Protein AF-A0A9Q3K7E8-F1 (afdb_monomer_lite)

Radius of gyration: 24.25 Å; chains: 1; bounding box: 61×27×59 Å

Foldseek 3Di:
DDPPPPDDDVVLVVCVVPPCPVPDDDPPDDPVRVVVVSVVCVVCVVVDDDLPAQPPPPPPPDDDDDDPDDPPDDCVVVDDDDDDDPVRVVVVVVVVVSCVVSVNDDDDDPPHDDD

Structure (mmCIF, N/CA/C/O backbone):
data_AF-A0A9Q3K7E8-F1
#
_entry.id   AF-A0A9Q3K7E8-F1
#
loop_
_atom_site.group_PDB
_atom_site.id
_atom_site.type_symbol
_atom_site.label_atom_id
_atom_site.label_alt_id
_atom_site.label_comp_id
_atom_site.label_asym_id
_atom_site.label_entity_id
_atom_site.label_seq_id
_atom_site.pdbx_PDB_ins_code
_atom_site.Cartn_x
_atom_site.Cartn_y
_atom_site.Cartn_z
_atom_site.occupancy
_atom_site.B_iso_or_equiv
_atom_site.auth_seq_id
_atom_site.auth_comp_id
_atom_site.auth_asym_id
_atom_site.auth_atom_id
_atom_site.pdbx_PDB_model_num
ATOM 1 N N . MET A 1 1 ? -40.209 -11.789 26.300 1.00 35.78 1 MET A N 1
ATOM 2 C CA . MET A 1 1 ? -39.110 -10.813 26.146 1.00 35.78 1 MET A CA 1
ATOM 3 C C . MET A 1 1 ? -37.802 -11.588 26.210 1.00 35.78 1 MET A C 1
ATOM 5 O O . MET A 1 1 ? -37.375 -11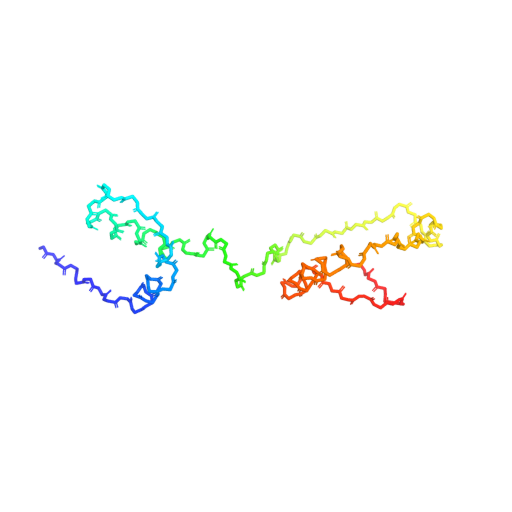.971 27.288 1.00 35.78 1 MET A O 1
ATOM 9 N N . VAL A 1 2 ? -37.251 -11.964 25.053 1.00 34.09 2 VAL A N 1
ATOM 10 C CA . VAL A 1 2 ? -36.014 -12.756 24.990 1.00 34.09 2 VAL A CA 1
ATOM 11 C C . VAL A 1 2 ? -34.859 -11.777 25.140 1.00 34.09 2 VAL A C 1
ATOM 13 O O . VAL A 1 2 ? -34.553 -11.029 24.216 1.00 34.09 2 VAL A O 1
ATOM 16 N N . ILE A 1 3 ? -34.260 -11.745 26.329 1.00 41.56 3 ILE A N 1
ATOM 17 C CA . ILE A 1 3 ? -32.992 -11.060 26.566 1.00 41.56 3 ILE A CA 1
ATOM 18 C C . ILE A 1 3 ? -31.956 -11.841 25.754 1.00 41.56 3 ILE A C 1
ATOM 20 O O . ILE A 1 3 ? -31.515 -12.914 26.169 1.00 41.56 3 ILE A O 1
ATOM 24 N N . LYS A 1 4 ? -31.634 -11.358 24.547 1.00 43.44 4 LYS A N 1
ATOM 25 C CA . LYS A 1 4 ? -30.476 -11.846 23.796 1.00 43.44 4 LYS A CA 1
ATOM 26 C C . LYS A 1 4 ? -29.265 -11.553 24.673 1.00 43.44 4 LYS A C 1
ATOM 28 O O . LYS A 1 4 ? -28.891 -10.397 24.829 1.00 43.44 4 LYS A O 1
ATOM 33 N N . ARG A 1 5 ? -28.715 -12.590 25.309 1.00 45.84 5 ARG A N 1
ATOM 34 C CA . ARG A 1 5 ? -27.419 -12.505 25.984 1.00 45.84 5 ARG A CA 1
ATOM 35 C C . ARG A 1 5 ? -26.428 -11.972 24.956 1.00 45.84 5 ARG A C 1
ATOM 37 O O . ARG A 1 5 ? -26.281 -12.583 23.899 1.00 45.84 5 ARG A O 1
ATOM 44 N N . GLU A 1 6 ? -25.811 -10.832 25.245 1.00 56.03 6 GLU A N 1
ATOM 45 C CA . GLU A 1 6 ? -24.673 -10.353 24.472 1.00 56.03 6 GLU A CA 1
ATOM 46 C C . GLU A 1 6 ? -23.587 -11.419 24.570 1.00 56.03 6 GLU A C 1
ATOM 48 O O . GLU A 1 6 ? -23.007 -11.673 25.627 1.00 56.03 6 GLU A O 1
ATOM 53 N N . VAL A 1 7 ? -23.408 -12.144 23.472 1.00 59.16 7 VAL A N 1
ATOM 54 C CA . VAL A 1 7 ? -22.352 -13.135 23.350 1.00 59.16 7 VAL A CA 1
ATOM 55 C C . VAL A 1 7 ? -21.057 -12.339 23.321 1.00 59.16 7 VAL A C 1
ATOM 57 O O . VAL A 1 7 ? -20.840 -11.562 22.392 1.00 59.16 7 VAL A O 1
ATOM 60 N N . LYS A 1 8 ? -20.225 -12.495 24.357 1.00 61.12 8 LYS A N 1
ATOM 61 C CA . LYS A 1 8 ? -18.862 -11.957 24.363 1.00 61.12 8 LYS A CA 1
ATOM 62 C C . LYS A 1 8 ? -18.172 -12.404 23.080 1.00 61.12 8 LYS A C 1
ATOM 64 O O . LYS A 1 8 ? -17.996 -13.605 22.874 1.00 61.12 8 LYS A O 1
ATOM 69 N N . ASN A 1 9 ? -17.827 -11.446 22.227 1.00 74.31 9 ASN A N 1
ATOM 70 C CA . ASN A 1 9 ? -17.043 -11.715 21.037 1.00 74.31 9 ASN A CA 1
ATOM 71 C C . ASN A 1 9 ? -15.576 -11.384 21.358 1.00 74.31 9 ASN A C 1
ATOM 73 O O . ASN A 1 9 ? -15.235 -10.200 21.393 1.00 74.31 9 ASN A O 1
ATOM 77 N N . PRO A 1 10 ? -14.716 -12.393 21.583 1.00 79.50 10 PRO A N 1
ATOM 78 C CA . PRO A 1 10 ? -13.315 -12.165 21.936 1.00 79.50 10 PRO A CA 1
ATOM 79 C C . PRO A 1 10 ? -12.556 -11.383 20.854 1.00 79.50 10 PRO A C 1
ATOM 81 O O . PRO A 1 10 ? -11.613 -10.662 21.160 1.00 79.50 10 PRO A O 1
ATOM 84 N N . GLU A 1 11 ? -12.994 -11.469 19.597 1.00 80.50 11 GLU A N 1
ATOM 85 C CA . GLU A 1 11 ? -12.416 -10.719 18.482 1.00 80.50 11 GLU A CA 1
ATOM 86 C C . GLU A 1 11 ? -12.745 -9.221 18.558 1.00 80.50 11 GLU A C 1
ATOM 88 O O . GLU A 1 11 ? -11.910 -8.376 18.250 1.00 80.50 11 GLU A O 1
ATOM 93 N N . LYS A 1 12 ? -13.952 -8.877 19.021 1.00 79.69 12 LYS A N 1
ATOM 94 C CA . LYS A 1 12 ? -14.359 -7.484 19.235 1.00 79.69 12 LYS A CA 1
ATOM 95 C C . LYS A 1 12 ? -13.607 -6.869 20.414 1.00 79.69 12 LYS A C 1
ATOM 97 O O . LYS A 1 12 ? -13.203 -5.714 20.337 1.00 79.69 12 LYS A O 1
ATOM 102 N N . ASP A 1 13 ? -13.389 -7.645 21.473 1.00 79.50 13 ASP A N 1
ATOM 103 C CA . ASP A 1 13 ? -12.598 -7.214 22.629 1.00 79.50 13 ASP A CA 1
ATOM 104 C C . ASP A 1 13 ? -11.135 -6.950 22.227 1.00 79.50 13 ASP A C 1
ATOM 106 O O . ASP A 1 13 ? -10.550 -5.948 22.641 1.00 79.50 13 ASP A O 1
ATOM 110 N N . PHE A 1 14 ? -10.568 -7.796 21.357 1.00 79.94 14 PHE A N 1
ATOM 111 C CA . PHE A 1 14 ? -9.250 -7.565 20.764 1.00 79.94 14 PHE A CA 1
ATOM 112 C C . PHE A 1 14 ? -9.234 -6.323 19.862 1.00 79.94 14 PHE A C 1
ATOM 114 O O . PHE A 1 14 ? -8.362 -5.475 20.022 1.00 79.94 14 PHE A O 1
ATOM 121 N N . PHE A 1 15 ? -10.230 -6.163 18.983 1.00 79.31 15 PHE A N 1
ATOM 122 C CA . PHE A 1 15 ? -10.362 -4.993 18.109 1.00 79.31 15 PHE A CA 1
ATOM 123 C C . PHE A 1 15 ? -10.372 -3.685 18.905 1.00 79.31 15 PHE A C 1
ATOM 125 O O . PHE A 1 15 ? -9.617 -2.777 18.581 1.00 79.31 15 PHE A O 1
ATOM 132 N N . ILE A 1 16 ? -11.160 -3.613 19.986 1.00 76.81 16 ILE A N 1
ATOM 133 C CA . ILE A 1 16 ? -11.214 -2.452 20.892 1.00 76.81 16 ILE A CA 1
ATOM 134 C C . ILE A 1 16 ? -9.864 -2.212 21.581 1.00 76.81 16 ILE A C 1
ATOM 136 O O . ILE A 1 16 ? -9.481 -1.072 21.840 1.00 76.81 16 ILE A O 1
ATOM 140 N N . GLY A 1 17 ? -9.154 -3.290 21.906 1.00 72.38 17 GLY A N 1
ATOM 141 C CA . GLY A 1 17 ? -7.869 -3.250 22.584 1.00 72.38 17 GLY A CA 1
ATOM 142 C C . GLY A 1 17 ? -6.673 -2.924 21.689 1.00 72.38 17 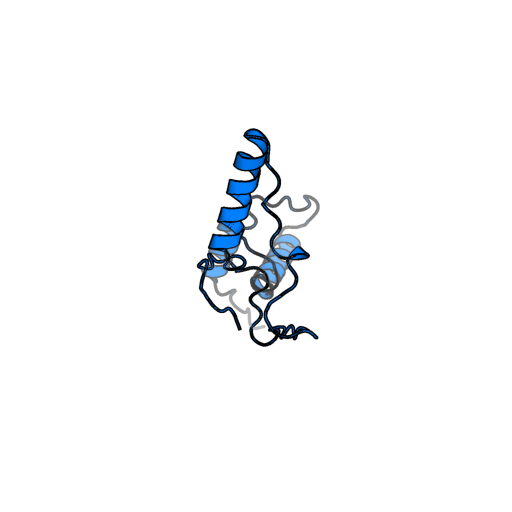GLY A C 1
ATOM 143 O O . GLY A 1 17 ? -5.608 -2.670 22.237 1.00 72.38 17 GLY A O 1
ATOM 144 N N . ASP A 1 18 ? -6.803 -2.943 20.369 1.00 71.56 18 ASP A N 1
ATOM 145 C CA . ASP A 1 18 ? -5.674 -2.754 19.450 1.00 71.56 18 ASP A CA 1
ATOM 146 C C . ASP A 1 18 ? -5.832 -1.462 18.641 1.00 71.56 18 ASP A C 1
ATOM 148 O O . ASP A 1 18 ? -4.975 -0.589 18.687 1.00 71.56 18 ASP A O 1
ATOM 152 N N . GLN A 1 19 ? -6.982 -1.283 17.988 1.00 67.06 19 GLN A N 1
ATOM 153 C CA . GLN A 1 19 ? -7.172 -0.261 16.954 1.00 67.06 19 GLN A CA 1
ATOM 154 C C . GLN A 1 19 ? -7.670 1.100 17.494 1.00 67.06 19 GLN A C 1
ATOM 156 O O . GLN A 1 19 ? -7.035 2.121 17.242 1.00 67.06 19 GLN A O 1
ATOM 161 N N . PRO A 1 20 ? -8.762 1.193 18.281 1.00 64.69 20 PRO A N 1
ATOM 162 C CA . PRO A 1 20 ? -9.283 2.475 18.743 1.00 64.69 20 PRO A CA 1
ATOM 163 C C . PRO A 1 20 ? -8.595 3.000 20.011 1.00 64.69 20 PRO A C 1
ATOM 165 O O . PRO A 1 20 ? -9.033 4.015 20.544 1.00 64.69 20 PRO A O 1
ATOM 168 N N . LYS A 1 21 ? -7.541 2.346 20.524 1.00 64.12 21 LYS A N 1
ATOM 169 C CA . LYS A 1 21 ? -6.811 2.831 21.712 1.00 64.12 21 LYS A CA 1
ATOM 170 C C . LYS A 1 21 ? -6.166 4.198 21.498 1.00 64.12 21 LYS A C 1
ATOM 172 O O . LYS A 1 21 ? -6.091 4.980 22.440 1.00 64.12 21 LYS A O 1
ATOM 177 N N . GLU A 1 22 ? -5.717 4.465 20.277 1.00 66.75 22 GLU A N 1
ATOM 178 C CA . GLU A 1 22 ? -5.118 5.744 19.881 1.00 66.75 22 GLU A CA 1
ATOM 179 C C . GLU A 1 22 ? -6.153 6.715 19.293 1.00 66.75 22 GLU A C 1
ATOM 181 O O . GLU A 1 22 ? -5.834 7.863 18.993 1.00 66.75 22 GLU A O 1
ATOM 186 N N . ALA A 1 23 ? -7.407 6.279 19.135 1.00 73.88 23 ALA A N 1
ATOM 187 C CA . ALA A 1 23 ? -8.445 7.085 18.518 1.00 73.88 23 ALA A CA 1
ATOM 188 C C . ALA A 1 23 ? -9.049 8.079 19.519 1.00 73.88 23 ALA A C 1
ATOM 190 O O . ALA A 1 23 ? -9.596 7.706 20.561 1.00 73.88 23 ALA A O 1
ATOM 191 N N . GLU A 1 24 ? -9.039 9.361 19.162 1.00 79.69 24 GLU A N 1
ATOM 192 C CA . GLU A 1 24 ? -9.782 10.378 19.899 1.00 79.69 24 GLU A CA 1
ATOM 193 C C . GLU A 1 24 ? -11.268 10.313 19.533 1.00 79.69 24 GLU A C 1
ATOM 195 O O . GLU A 1 24 ? -11.700 10.687 18.442 1.00 79.69 24 GLU A O 1
ATOM 200 N N . VAL A 1 25 ? -12.078 9.826 20.472 1.00 79.31 25 VAL A N 1
ATOM 201 C CA . VAL A 1 25 ? -13.538 9.792 20.344 1.00 79.31 25 VAL A CA 1
ATOM 202 C C . VAL A 1 25 ? -14.134 10.996 21.068 1.00 79.31 25 VAL A C 1
ATOM 204 O O . VAL A 1 25 ? -13.738 11.304 22.193 1.00 79.31 25 VAL A O 1
ATOM 207 N N . ASN A 1 26 ? -15.125 11.651 20.454 1.00 85.12 26 ASN A N 1
ATOM 208 C CA . ASN A 1 26 ? -15.801 12.807 21.047 1.00 85.12 26 ASN A CA 1
ATOM 209 C C . ASN A 1 26 ? -16.265 12.507 22.493 1.00 85.12 26 ASN A C 1
ATOM 211 O O . ASN A 1 26 ? -16.945 11.510 22.762 1.00 85.12 26 ASN A O 1
ATOM 215 N N . GLN A 1 27 ? -15.885 13.389 23.422 1.00 83.44 27 GLN A N 1
ATOM 216 C CA . GLN A 1 27 ? -16.160 13.269 24.854 1.00 83.44 27 GLN A CA 1
ATOM 217 C C . GLN A 1 27 ? -17.648 13.426 25.199 1.00 83.44 27 GLN A C 1
ATOM 219 O O . GLN A 1 27 ? -18.090 12.905 26.219 1.00 83.44 27 GLN A O 1
ATOM 224 N N . GLU A 1 28 ? -18.431 14.070 24.333 1.00 89.31 28 GLU A N 1
ATOM 225 C CA . GLU A 1 28 ? -19.874 14.280 24.511 1.00 89.31 28 GLU A CA 1
ATOM 226 C C . GLU A 1 28 ? -20.704 13.006 24.274 1.00 89.31 28 GLU A C 1
ATOM 228 O O . GLU A 1 28 ? -21.897 12.957 24.581 1.00 89.31 28 GLU A O 1
ATOM 233 N N . LEU A 1 29 ? -20.093 11.947 23.731 1.00 85.44 29 LEU A N 1
ATOM 234 C CA . LEU A 1 29 ? -20.779 10.685 23.480 1.00 85.44 29 LEU A CA 1
ATOM 235 C C . LEU A 1 29 ? -21.035 9.922 24.784 1.00 85.44 29 LEU A C 1
ATOM 237 O O . LEU A 1 29 ? -20.113 9.589 25.531 1.00 85.44 29 LEU A O 1
ATOM 241 N N . THR A 1 30 ? -22.296 9.550 25.008 1.00 89.81 30 THR A N 1
ATOM 242 C CA . THR A 1 30 ? -22.665 8.624 26.091 1.00 89.81 30 THR A CA 1
ATOM 243 C C . THR A 1 30 ? -22.062 7.234 25.865 1.00 89.81 30 THR A C 1
ATOM 245 O O . THR A 1 30 ? -21.806 6.837 24.726 1.00 89.81 30 THR A O 1
ATOM 248 N N . GLU A 1 31 ? -21.883 6.451 26.933 1.00 84.81 31 GLU A N 1
ATOM 249 C CA . GLU A 1 31 ? -21.311 5.095 26.844 1.00 84.81 31 GLU A CA 1
ATOM 250 C C . GLU A 1 31 ? -22.063 4.203 25.847 1.00 84.81 31 GLU A C 1
ATOM 252 O O . GLU A 1 31 ? -21.448 3.593 24.977 1.00 84.81 31 GLU A O 1
ATOM 257 N N . LYS A 1 32 ? -23.402 4.241 25.858 1.00 87.31 32 LYS A N 1
ATOM 258 C CA . LYS A 1 32 ? -24.239 3.496 24.900 1.00 87.31 32 LYS A CA 1
ATOM 259 C C . LYS A 1 32 ? -23.988 3.892 23.443 1.00 87.31 32 LYS A C 1
ATOM 261 O O . LYS A 1 32 ? -24.086 3.063 22.539 1.00 87.31 32 LYS A O 1
ATOM 266 N N . MET A 1 33 ? -23.703 5.170 23.187 1.00 86.62 33 MET A N 1
ATOM 267 C CA . MET A 1 33 ? -23.387 5.645 21.838 1.00 86.62 33 MET A CA 1
ATOM 268 C C . MET A 1 33 ? -22.001 5.177 21.405 1.00 86.62 33 MET A C 1
ATOM 270 O O . MET A 1 33 ? -21.851 4.755 20.260 1.00 86.62 33 MET A O 1
ATOM 274 N N . LYS A 1 34 ? -21.021 5.187 22.316 1.00 85.38 34 LYS A 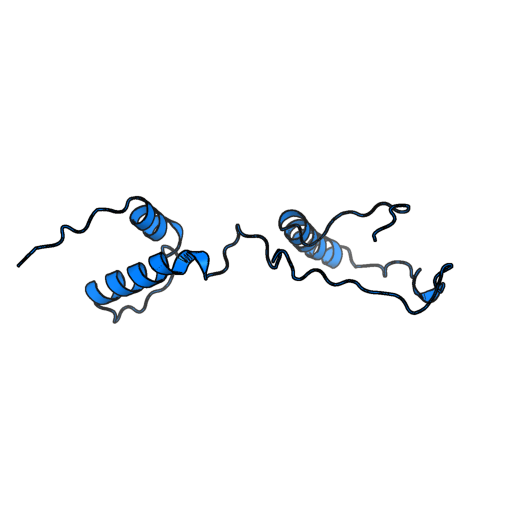N 1
ATOM 275 C CA . LYS A 1 34 ? -19.674 4.658 22.062 1.00 85.38 34 LYS A CA 1
ATOM 276 C C . LYS A 1 34 ? -19.716 3.163 21.756 1.00 85.38 34 LYS A C 1
ATOM 278 O O . LYS A 1 34 ? -19.140 2.733 20.764 1.00 85.38 34 LYS A O 1
ATOM 283 N N . GLU A 1 35 ? -20.476 2.387 22.523 1.00 85.62 35 GLU A N 1
ATOM 284 C CA . GLU A 1 35 ? -20.673 0.955 22.268 1.00 85.62 35 GLU A CA 1
ATOM 285 C C . GLU A 1 35 ? -21.293 0.695 20.894 1.00 85.62 35 GLU A C 1
ATOM 287 O O . GLU A 1 35 ? -20.824 -0.165 20.142 1.00 85.62 35 GLU A O 1
ATOM 292 N N . LYS A 1 36 ? -22.333 1.455 20.529 1.00 88.12 36 LYS A N 1
ATOM 293 C CA . LYS A 1 36 ? -22.968 1.337 19.213 1.00 88.12 36 LYS A CA 1
ATOM 294 C C . LYS A 1 36 ? -22.006 1.723 18.090 1.00 88.12 36 LYS A C 1
ATOM 296 O O . LYS A 1 36 ? -21.943 1.017 17.089 1.00 88.12 36 LYS A O 1
ATOM 301 N N . PHE A 1 37 ? -21.246 2.798 18.266 1.00 86.31 37 PHE A N 1
ATOM 302 C CA . PHE A 1 37 ? -20.242 3.262 17.312 1.00 86.31 37 PHE A CA 1
ATOM 303 C C . PHE A 1 37 ? -19.148 2.214 17.078 1.00 86.31 37 PHE A C 1
ATOM 305 O O . PHE A 1 37 ? -18.940 1.790 15.945 1.00 86.31 37 PHE A O 1
ATOM 312 N N . ILE A 1 38 ? -18.538 1.704 18.149 1.00 85.69 38 ILE A N 1
ATOM 313 C CA . ILE A 1 38 ? -17.542 0.625 18.092 1.00 85.69 38 ILE A CA 1
ATOM 314 C C . ILE A 1 38 ? -18.124 -0.624 17.425 1.00 85.69 38 ILE A C 1
ATOM 316 O O . ILE A 1 38 ? -17.445 -1.300 16.661 1.00 85.69 38 ILE A O 1
ATOM 320 N N . SER A 1 39 ? -19.394 -0.939 17.692 1.00 87.75 39 SER A N 1
ATOM 321 C CA . SER A 1 39 ? -20.060 -2.073 17.048 1.00 87.75 39 SER A CA 1
ATOM 322 C C . SER A 1 39 ? -20.162 -1.891 15.536 1.00 87.75 39 SER A C 1
ATOM 324 O O . SER A 1 39 ? -19.935 -2.849 14.810 1.00 87.75 39 SER A O 1
ATOM 326 N N . VAL A 1 40 ? -20.470 -0.682 15.061 1.00 89.19 40 VAL A N 1
ATOM 327 C CA . VAL A 1 40 ? -20.497 -0.366 13.625 1.00 89.19 40 VAL A CA 1
ATOM 328 C C . VAL A 1 40 ? -19.098 -0.476 13.023 1.00 89.19 40 VAL A C 1
ATOM 330 O O . VAL A 1 40 ? -18.946 -1.144 12.007 1.00 89.19 40 VAL A O 1
ATOM 333 N N . LEU A 1 41 ? -18.081 0.106 13.667 1.00 86.75 41 LEU A N 1
ATOM 334 C CA . LEU A 1 41 ? -16.693 0.000 13.205 1.00 86.75 41 LEU A CA 1
ATOM 335 C C . LEU A 1 41 ? -16.237 -1.455 13.102 1.00 86.75 41 LEU A C 1
ATOM 337 O O . LEU A 1 41 ? -15.653 -1.838 12.101 1.00 86.75 41 LEU A O 1
ATOM 341 N N . PHE A 1 42 ? -16.565 -2.281 14.097 1.00 86.81 42 PHE A N 1
ATOM 342 C CA . PHE A 1 42 ? -16.229 -3.700 14.077 1.00 86.81 42 PHE A CA 1
ATOM 343 C C . PHE A 1 42 ? -16.964 -4.467 12.967 1.00 86.81 42 PHE A C 1
ATOM 345 O O . PHE A 1 42 ? -16.374 -5.336 12.334 1.00 86.81 42 PHE A O 1
ATOM 352 N N . ILE A 1 43 ? -18.245 -4.159 12.722 1.00 90.25 43 ILE A N 1
ATOM 353 C CA . ILE A 1 43 ? -19.036 -4.793 11.651 1.00 90.25 43 ILE A CA 1
ATOM 354 C C . ILE A 1 43 ? -18.437 -4.497 10.272 1.00 90.25 43 ILE A C 1
ATOM 356 O O . ILE A 1 43 ? -18.452 -5.369 9.412 1.00 90.25 43 ILE A O 1
ATOM 360 N N . TYR A 1 44 ? -17.922 -3.284 10.071 1.00 88.44 44 TYR A N 1
ATOM 361 C CA . TYR A 1 44 ? -17.371 -2.828 8.795 1.00 88.44 44 TYR A CA 1
ATOM 362 C C . TYR A 1 44 ? -15.843 -2.727 8.803 1.00 88.44 44 TYR A C 1
ATOM 364 O O . TYR A 1 44 ? -15.292 -1.982 8.002 1.00 88.44 44 TYR A O 1
ATOM 372 N N . LYS A 1 45 ? -15.153 -3.444 9.697 1.00 84.38 45 LYS A N 1
ATOM 373 C CA . LYS A 1 45 ? -13.699 -3.310 9.890 1.00 84.38 45 LYS A CA 1
ATOM 374 C C . LYS A 1 45 ? -12.900 -3.543 8.598 1.00 84.38 45 LYS A C 1
ATOM 376 O O . LYS A 1 45 ? -11.961 -2.805 8.347 1.00 84.38 45 LYS A O 1
ATOM 381 N N . ASP A 1 46 ? -13.356 -4.463 7.747 1.00 81.12 46 ASP A N 1
ATOM 382 C CA . ASP A 1 46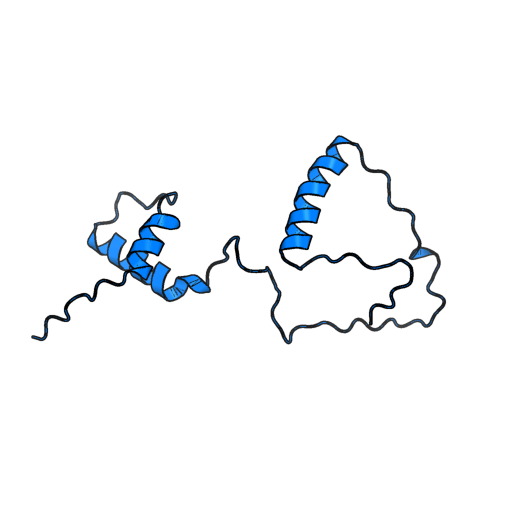 ? -12.715 -4.813 6.470 1.00 81.12 46 ASP A CA 1
ATOM 383 C C . ASP A 1 46 ? -12.955 -3.762 5.363 1.00 81.12 46 ASP A C 1
ATOM 385 O O . ASP A 1 46 ? -12.409 -3.855 4.271 1.00 81.12 46 ASP A O 1
ATOM 389 N N . ALA A 1 47 ? -13.818 -2.767 5.604 1.00 83.25 47 ALA A N 1
ATOM 390 C CA . ALA A 1 47 ? -14.042 -1.658 4.675 1.00 83.25 47 ALA A CA 1
ATOM 391 C C . ALA A 1 47 ? -13.062 -0.492 4.894 1.00 83.25 47 ALA A C 1
ATOM 393 O O . ALA A 1 47 ? -13.079 0.468 4.121 1.00 83.25 47 ALA A O 1
ATOM 394 N N . PHE A 1 48 ? -12.257 -0.541 5.958 1.00 80.12 48 PHE A N 1
ATOM 395 C CA . PHE A 1 48 ? -11.265 0.477 6.279 1.00 80.12 48 PHE A CA 1
ATOM 396 C C . PHE A 1 48 ? -9.873 -0.005 5.880 1.00 80.12 48 PHE A C 1
ATOM 398 O O . PHE A 1 48 ? -9.537 -1.173 6.048 1.00 80.12 48 PHE A O 1
ATOM 405 N N . GLU A 1 49 ? -9.058 0.915 5.372 1.00 71.56 49 GLU A N 1
ATOM 406 C CA . GLU A 1 49 ? -7.662 0.636 5.053 1.00 71.56 49 GLU A CA 1
ATOM 407 C C . GLU A 1 49 ? -6.880 0.334 6.339 1.00 71.56 49 GLU A C 1
ATOM 409 O O . GLU A 1 49 ? -6.977 1.072 7.324 1.00 71.56 49 GLU A O 1
ATOM 414 N N . THR A 1 50 ? -6.103 -0.749 6.325 1.00 71.69 50 THR A N 1
ATOM 415 C CA . THR A 1 50 ? -5.155 -1.081 7.393 1.00 71.69 50 THR A CA 1
ATOM 416 C C . THR A 1 50 ? -3.740 -1.131 6.836 1.00 71.69 50 THR A C 1
ATOM 418 O O . THR A 1 50 ? -3.524 -1.342 5.647 1.00 71.69 50 THR A O 1
ATOM 421 N N . ASP A 1 51 ? -2.758 -0.994 7.717 1.00 66.50 51 ASP A N 1
ATOM 422 C CA . ASP A 1 51 ? -1.327 -1.124 7.429 1.00 66.50 51 ASP A CA 1
ATOM 423 C C . ASP A 1 51 ? -0.905 -2.535 6.973 1.00 66.50 51 ASP A C 1
ATOM 425 O O . ASP A 1 51 ? 0.227 -2.741 6.536 1.00 66.50 51 ASP A O 1
ATOM 429 N N . LYS A 1 52 ? -1.804 -3.520 7.092 1.00 66.19 52 LYS A N 1
ATOM 430 C CA . LYS A 1 52 ? -1.532 -4.943 6.846 1.00 66.19 52 LYS A CA 1
ATOM 431 C C . LYS A 1 52 ? -2.072 -5.448 5.515 1.00 66.19 52 LYS A C 1
ATOM 433 O O . LYS A 1 52 ? -1.683 -6.537 5.093 1.00 66.19 52 LYS A O 1
ATOM 438 N N . GLU A 1 53 ? -2.965 -4.702 4.872 1.00 67.31 53 GLU A N 1
ATOM 439 C CA . GLU A 1 53 ? -3.579 -5.118 3.616 1.00 67.31 53 GLU A CA 1
ATOM 440 C C . GLU A 1 53 ? -2.892 -4.445 2.421 1.00 67.31 53 GLU A C 1
ATOM 442 O O . GLU A 1 53 ? -2.651 -3.237 2.440 1.00 67.31 53 GLU A O 1
ATOM 447 N N . PRO A 1 54 ? -2.546 -5.206 1.365 1.00 65.81 54 PRO A N 1
ATOM 448 C CA . PRO A 1 54 ? -1.886 -4.644 0.200 1.00 65.81 54 PRO A CA 1
ATOM 449 C C . PRO A 1 54 ? -2.832 -3.688 -0.528 1.00 65.81 54 PRO A C 1
ATOM 451 O O . PRO A 1 54 ? -3.894 -4.072 -1.026 1.00 65.81 54 PRO A O 1
ATOM 454 N N . LEU A 1 55 ? -2.413 -2.431 -0.622 1.00 66.31 55 LEU A N 1
ATOM 455 C CA . LEU A 1 55 ? -3.097 -1.399 -1.386 1.00 66.31 55 LEU A CA 1
ATOM 456 C C . LEU A 1 55 ? -3.287 -1.827 -2.851 1.00 66.31 55 LEU A C 1
ATOM 458 O O . LEU A 1 55 ? -2.324 -2.046 -3.583 1.00 66.31 55 LEU A O 1
ATOM 462 N N . GLY A 1 56 ? -4.542 -1.887 -3.301 1.00 60.16 56 GLY A N 1
ATOM 463 C CA . GLY A 1 56 ? -4.874 -1.933 -4.728 1.00 60.16 56 GLY A CA 1
ATOM 464 C C . GLY A 1 56 ? -4.638 -3.267 -5.444 1.00 60.16 56 GLY A C 1
ATOM 465 O O . GLY A 1 56 ? -4.769 -3.306 -6.665 1.00 60.16 56 GLY A O 1
ATOM 466 N N . ALA A 1 57 ? -4.366 -4.364 -4.731 1.00 62.81 57 ALA A N 1
ATOM 467 C CA . ALA A 1 57 ? -4.280 -5.710 -5.312 1.00 62.81 57 ALA A CA 1
ATOM 468 C C . ALA A 1 57 ? -5.673 -6.308 -5.619 1.00 62.81 57 ALA A C 1
ATOM 470 O O . ALA A 1 57 ? -5.979 -7.445 -5.256 1.00 62.81 57 ALA A O 1
ATOM 471 N N . ILE A 1 58 ? -6.550 -5.529 -6.265 1.00 65.50 58 ILE A N 1
ATOM 472 C CA . ILE A 1 58 ? -7.877 -5.995 -6.674 1.00 65.50 58 ILE A CA 1
ATOM 473 C C . ILE A 1 58 ? -7.710 -6.861 -7.924 1.00 65.50 58 ILE A C 1
ATOM 475 O O . ILE A 1 58 ? -7.551 -6.361 -9.037 1.00 65.50 58 ILE A O 1
ATOM 479 N N . THR A 1 59 ? -7.749 -8.175 -7.722 1.00 68.00 59 THR A N 1
ATOM 480 C CA . THR A 1 59 ? -7.745 -9.177 -8.794 1.00 68.00 59 THR A CA 1
ATOM 481 C C . THR A 1 59 ? -8.878 -8.921 -9.787 1.00 68.00 59 THR A C 1
ATOM 483 O O . THR A 1 59 ? -10.026 -8.753 -9.366 1.00 68.00 59 THR A O 1
ATOM 486 N N . GLY A 1 60 ? -8.583 -8.943 -11.088 1.00 75.69 60 GLY A N 1
ATOM 487 C CA . GLY A 1 60 ? -9.570 -8.734 -12.154 1.00 75.69 60 GLY A CA 1
ATOM 488 C C . GLY A 1 60 ? -9.623 -7.311 -12.720 1.00 75.69 60 GLY A C 1
ATOM 489 O O . GLY A 1 60 ? -10.436 -7.045 -13.606 1.00 75.69 60 GLY A O 1
ATOM 490 N N . HIS A 1 61 ? -8.784 -6.399 -12.221 1.00 76.31 61 HIS A N 1
ATOM 491 C CA . HIS A 1 61 ? -8.611 -5.041 -12.752 1.00 76.31 61 HIS A CA 1
ATOM 492 C C . HIS A 1 61 ? -7.231 -4.828 -13.393 1.00 76.31 61 HIS A C 1
ATOM 494 O O . HIS A 1 61 ? -6.726 -3.705 -13.442 1.00 76.31 61 HIS A O 1
ATOM 500 N N . GLU A 1 62 ? -6.604 -5.898 -13.877 1.00 82.50 62 GLU A N 1
ATOM 501 C CA . GLU A 1 62 ? -5.328 -5.820 -14.574 1.00 82.50 62 GLU A CA 1
ATOM 502 C C . GLU A 1 62 ? -5.476 -5.008 -15.872 1.00 82.50 62 GLU A C 1
ATOM 504 O O . GLU A 1 62 ? -6.436 -5.164 -16.630 1.00 82.50 62 GLU A O 1
ATOM 509 N N . LEU A 1 63 ? -4.522 -4.109 -16.122 1.00 81.81 63 LEU A N 1
ATOM 510 C CA . LEU A 1 63 ? -4.496 -3.281 -17.324 1.00 81.81 63 LEU A CA 1
ATOM 511 C C . LEU A 1 63 ? -3.496 -3.858 -18.319 1.00 81.81 63 LEU A C 1
ATOM 513 O O . LEU A 1 63 ? -2.307 -3.939 -18.017 1.00 81.81 63 LEU A O 1
ATOM 517 N N . ASP A 1 64 ? -3.973 -4.185 -19.517 1.00 82.94 64 ASP A N 1
ATOM 518 C CA . ASP A 1 64 ? -3.116 -4.505 -20.656 1.00 82.94 64 ASP A CA 1
ATOM 519 C C . ASP A 1 64 ? -2.782 -3.211 -21.418 1.00 82.94 64 ASP A C 1
ATOM 521 O O . ASP A 1 64 ? -3.668 -2.518 -21.932 1.00 82.94 64 ASP A O 1
ATOM 525 N N . ILE A 1 65 ? -1.498 -2.843 -21.435 1.00 83.25 65 ILE A N 1
ATOM 526 C CA . ILE A 1 65 ? -1.007 -1.622 -22.081 1.00 83.25 65 ILE A CA 1
ATOM 527 C C . ILE A 1 65 ? -0.282 -2.004 -23.370 1.00 83.25 65 ILE A C 1
ATOM 529 O O . ILE A 1 65 ? 0.921 -2.265 -23.388 1.00 83.25 65 ILE A O 1
ATOM 533 N N . ILE A 1 66 ? -1.013 -1.945 -24.481 1.00 83.88 66 ILE A N 1
ATOM 534 C CA . ILE A 1 66 ? -0.481 -2.266 -25.806 1.00 83.88 66 ILE A CA 1
ATOM 535 C C . ILE A 1 66 ? 0.212 -1.039 -26.407 1.00 83.88 66 ILE A C 1
ATOM 537 O O . ILE A 1 66 ? -0.376 0.035 -26.557 1.00 83.88 66 ILE A O 1
ATOM 541 N N . LEU A 1 67 ? 1.480 -1.199 -26.790 1.00 80.06 67 LEU A N 1
ATOM 542 C CA . LEU A 1 67 ? 2.222 -0.167 -27.509 1.00 80.06 67 LEU A CA 1
ATOM 543 C C . LEU A 1 67 ? 1.852 -0.169 -28.996 1.00 80.06 67 LEU A C 1
ATOM 545 O O . LEU A 1 67 ? 1.855 -1.206 -29.650 1.00 80.06 67 LEU A O 1
ATOM 549 N N . ASN A 1 68 ? 1.657 1.019 -29.570 1.00 85.12 68 ASN A N 1
ATOM 550 C CA . ASN A 1 68 ? 1.412 1.195 -31.010 1.00 85.12 68 ASN A CA 1
ATOM 551 C C . ASN A 1 68 ? 2.679 1.040 -31.879 1.00 85.12 68 ASN A C 1
ATOM 553 O O . ASN A 1 68 ? 2.675 1.412 -33.051 1.00 85.12 68 ASN A O 1
ATOM 557 N N . VAL A 1 69 ? 3.792 0.586 -31.299 1.00 81.31 69 VAL A N 1
ATOM 558 C CA . VAL A 1 69 ? 5.092 0.468 -31.966 1.00 81.31 69 VAL A CA 1
ATOM 559 C C . VAL A 1 69 ? 5.736 -0.868 -31.627 1.00 81.31 69 VAL A C 1
ATOM 561 O O . VAL A 1 69 ? 5.680 -1.326 -30.487 1.00 81.31 69 VAL A O 1
ATOM 564 N N . GLU A 1 70 ? 6.395 -1.467 -32.612 1.00 79.25 70 GLU A N 1
ATOM 565 C CA . GLU A 1 70 ? 7.136 -2.716 -32.444 1.00 79.25 70 GLU A CA 1
ATOM 566 C C . GLU A 1 70 ? 8.599 -2.456 -32.047 1.00 79.25 70 GLU A C 1
ATOM 568 O O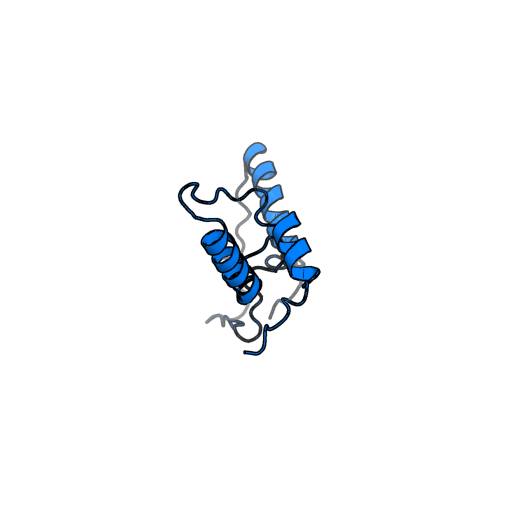 . GLU A 1 70 ? 9.132 -1.351 -32.192 1.00 79.25 70 GLU A O 1
ATOM 573 N N . LYS A 1 71 ? 9.274 -3.486 -31.521 1.00 74.25 71 LYS A N 1
ATOM 574 C CA . LYS A 1 71 ? 10.706 -3.412 -31.195 1.00 74.25 71 LYS A CA 1
ATOM 575 C C . LYS A 1 71 ? 11.537 -3.179 -32.476 1.00 74.25 71 LYS A C 1
ATOM 577 O O . LYS A 1 71 ? 11.219 -3.756 -33.511 1.00 74.25 71 LYS A O 1
ATOM 582 N N . PRO A 1 72 ? 12.658 -2.434 -32.404 1.00 79.19 72 PRO A N 1
ATOM 583 C CA . PRO A 1 72 ? 13.269 -1.868 -31.202 1.00 79.19 72 PRO A CA 1
ATOM 584 C C . PRO A 1 72 ? 12.582 -0.580 -30.732 1.00 79.19 72 PRO A C 1
ATOM 586 O O . PRO A 1 72 ? 12.328 0.333 -31.511 1.00 79.19 72 PRO A O 1
ATOM 589 N N . TYR A 1 73 ? 12.338 -0.486 -29.423 1.00 75.88 73 TYR A N 1
ATOM 590 C CA . TYR A 1 73 ? 11.696 0.687 -28.835 1.00 75.88 73 TYR A CA 1
ATOM 591 C C . TYR A 1 73 ? 12.542 1.964 -28.989 1.00 75.88 73 TYR A C 1
ATOM 593 O O . TYR A 1 73 ? 13.778 1.882 -28.960 1.00 75.88 73 TYR A O 1
ATOM 601 N N . PRO A 1 74 ? 11.909 3.152 -29.083 1.00 75.81 74 PRO A N 1
ATOM 602 C CA . PRO A 1 74 ? 12.616 4.414 -29.254 1.00 75.81 74 PRO A CA 1
ATOM 603 C C . PRO A 1 74 ? 13.701 4.641 -28.184 1.00 75.81 74 PRO A C 1
ATOM 605 O O . PRO A 1 74 ? 13.435 4.442 -26.994 1.00 75.81 74 PRO A O 1
ATOM 608 N N . PRO A 1 75 ? 14.894 5.154 -28.553 1.00 68.75 75 PRO A N 1
ATOM 609 C CA . PRO A 1 75 ? 15.967 5.460 -27.600 1.00 68.75 75 PRO A CA 1
ATOM 610 C C . PRO A 1 75 ? 15.543 6.412 -26.476 1.00 68.75 75 PRO A C 1
ATOM 612 O O . PRO A 1 75 ? 16.107 6.372 -25.387 1.00 68.75 75 PRO A O 1
ATOM 615 N N . LEU A 1 76 ? 14.517 7.238 -26.718 1.00 65.38 76 LEU A N 1
ATOM 616 C CA . LEU A 1 76 ? 13.934 8.165 -25.745 1.00 65.38 76 LEU A CA 1
ATOM 617 C C . LEU A 1 76 ? 13.402 7.483 -24.477 1.00 65.38 76 LEU A C 1
ATOM 619 O O . LEU A 1 76 ? 13.283 8.169 -23.463 1.00 65.38 76 LEU A O 1
ATOM 623 N N . LEU A 1 77 ? 13.109 6.179 -24.524 1.00 66.62 77 LEU A N 1
ATOM 624 C CA . LEU A 1 77 ? 12.707 5.386 -23.358 1.00 66.62 77 LEU A CA 1
ATOM 625 C C . LEU A 1 77 ? 13.905 4.904 -22.522 1.00 66.62 77 LEU A C 1
ATOM 627 O O . LEU A 1 77 ? 13.736 4.513 -21.374 1.00 66.62 77 LEU A O 1
ATOM 631 N N . ARG A 1 78 ? 15.132 4.965 -23.058 1.00 70.25 78 ARG A N 1
ATOM 632 C CA . ARG A 1 78 ? 16.373 4.555 -22.377 1.00 70.25 78 ARG A CA 1
ATOM 633 C C . ARG A 1 78 ? 17.093 5.755 -21.765 1.00 70.25 78 ARG A C 1
ATOM 635 O O . ARG A 1 78 ? 18.261 6.008 -22.057 1.00 70.25 78 ARG A O 1
ATOM 642 N N . ARG A 1 79 ? 16.389 6.541 -20.952 1.00 76.19 79 ARG A N 1
ATOM 643 C CA . ARG A 1 79 ? 17.015 7.672 -20.252 1.00 76.19 79 ARG A CA 1
ATOM 644 C C . ARG A 1 79 ? 17.743 7.170 -19.006 1.00 76.19 79 ARG A C 1
ATOM 646 O O . ARG A 1 79 ? 17.172 6.360 -18.275 1.00 76.19 79 ARG A O 1
ATOM 653 N N . PRO A 1 80 ? 18.975 7.638 -18.740 1.00 80.06 80 PRO A N 1
ATOM 654 C CA . PRO A 1 80 ? 19.610 7.374 -17.460 1.00 80.06 80 PRO A CA 1
ATOM 655 C C . PRO A 1 80 ? 18.779 8.009 -16.342 1.00 80.06 80 PRO A C 1
ATOM 657 O O . PRO A 1 80 ? 18.143 9.050 -16.533 1.00 80.06 80 PRO A O 1
ATOM 660 N N . VAL A 1 81 ? 18.797 7.380 -15.170 1.00 84.44 81 VAL A N 1
ATOM 661 C CA . VAL A 1 81 ? 18.136 7.921 -13.982 1.00 84.44 81 VAL A CA 1
ATOM 662 C C . VAL A 1 81 ? 18.802 9.246 -13.614 1.00 84.44 81 VAL A C 1
ATOM 664 O O . VAL A 1 81 ? 20.030 9.349 -13.602 1.00 84.44 81 VAL A O 1
ATOM 667 N N . TYR A 1 82 ? 17.997 10.266 -13.325 1.00 86.19 82 TYR A N 1
ATOM 668 C CA . TYR A 1 82 ? 18.522 11.548 -12.870 1.00 86.19 82 TYR A CA 1
ATOM 669 C C . TYR A 1 82 ? 19.182 11.387 -11.487 1.00 86.19 82 TYR A C 1
ATOM 671 O O . TYR A 1 82 ? 18.633 10.683 -10.635 1.00 86.19 82 TYR A O 1
ATOM 679 N N . PRO A 1 83 ? 20.348 12.007 -11.230 1.00 88.06 83 PRO A N 1
ATOM 680 C CA . PRO A 1 83 ? 21.008 11.891 -9.937 1.00 88.06 83 PRO A CA 1
ATOM 681 C C . PRO A 1 83 ? 20.159 12.514 -8.820 1.00 88.06 83 PRO A C 1
ATOM 683 O O . PRO A 1 83 ? 19.784 13.682 -8.880 1.00 88.06 83 PRO A O 1
ATOM 686 N N . ALA A 1 84 ? 19.890 11.738 -7.771 1.00 89.38 84 ALA A N 1
ATOM 687 C CA . ALA A 1 84 ? 19.258 12.221 -6.546 1.00 89.38 84 ALA A CA 1
ATOM 688 C C . ALA A 1 84 ? 20.317 12.639 -5.512 1.00 89.38 84 ALA A C 1
ATOM 690 O O . ALA A 1 84 ? 21.398 12.049 -5.446 1.00 89.38 84 ALA A O 1
ATOM 691 N N . SER A 1 85 ? 20.002 13.634 -4.675 1.00 93.88 85 SER A N 1
ATOM 692 C CA . SER A 1 85 ? 20.862 13.995 -3.541 1.00 93.88 85 SER A CA 1
ATOM 693 C C . SER A 1 85 ? 20.886 12.867 -2.494 1.00 93.88 85 SER A C 1
ATOM 695 O O . SER A 1 85 ? 19.909 12.119 -2.399 1.00 93.88 85 SER A O 1
ATOM 697 N N . PRO A 1 86 ? 21.950 12.739 -1.673 1.00 93.38 86 PRO A N 1
ATOM 698 C CA . PRO A 1 86 ? 22.037 11.681 -0.659 1.00 93.38 86 PRO A CA 1
ATOM 699 C C . PRO A 1 86 ? 20.824 11.653 0.279 1.00 93.38 86 PRO A C 1
ATOM 701 O O . PRO A 1 86 ? 20.186 10.619 0.439 1.00 93.38 86 PRO A O 1
ATOM 704 N N . ARG A 1 87 ? 20.420 12.828 0.778 1.00 93.69 87 ARG A N 1
ATOM 705 C CA . ARG A 1 87 ? 19.240 12.983 1.638 1.00 93.69 87 ARG A CA 1
ATOM 706 C C . ARG A 1 87 ? 17.942 12.559 0.945 1.00 93.69 87 ARG A C 1
ATOM 708 O O . ARG A 1 87 ? 17.088 11.940 1.568 1.00 93.69 87 ARG A O 1
ATOM 715 N N . ALA A 1 88 ? 17.774 12.907 -0.332 1.00 93.25 88 ALA A N 1
ATOM 716 C CA . ALA A 1 88 ? 16.587 12.503 -1.082 1.00 93.25 88 ALA A CA 1
ATOM 717 C C . ALA A 1 88 ? 16.562 10.986 -1.303 1.00 93.25 88 ALA A C 1
ATOM 719 O O . ALA A 1 88 ? 15.507 10.371 -1.215 1.00 93.25 88 ALA A O 1
ATOM 720 N N . ARG A 1 89 ? 17.725 10.379 -1.554 1.00 92.56 89 ARG A N 1
ATOM 721 C CA . ARG A 1 89 ? 17.853 8.936 -1.754 1.00 92.56 89 ARG A CA 1
ATOM 722 C C . ARG A 1 89 ? 17.473 8.148 -0.501 1.00 92.56 89 ARG A C 1
ATOM 724 O O . ARG A 1 89 ? 16.726 7.189 -0.625 1.00 92.56 89 ARG A O 1
ATOM 731 N N . GLU A 1 90 ? 17.933 8.579 0.671 1.00 94.38 90 GLU A N 1
ATOM 732 C CA . GLU A 1 90 ? 17.582 7.957 1.956 1.00 94.38 90 GLU A CA 1
ATOM 733 C C . GLU A 1 90 ? 16.073 8.011 2.223 1.00 94.38 90 GLU A C 1
ATOM 735 O O . GLU A 1 90 ? 15.473 6.997 2.568 1.00 94.38 90 GLU A O 1
ATOM 740 N N . ALA A 1 91 ? 15.440 9.167 1.997 1.00 93.62 91 ALA A N 1
ATOM 741 C CA . ALA A 1 91 ? 13.995 9.313 2.174 1.00 93.62 91 ALA A CA 1
ATOM 742 C C . ALA A 1 91 ? 13.194 8.450 1.182 1.00 93.62 91 ALA A C 1
ATOM 744 O O . ALA A 1 91 ? 12.228 7.794 1.563 1.00 93.62 91 ALA A O 1
ATOM 745 N N . LEU A 1 92 ? 13.612 8.413 -0.088 1.00 93.81 92 LEU A N 1
ATOM 746 C CA . LEU A 1 92 ? 12.964 7.590 -1.111 1.00 93.81 92 LEU A CA 1
ATOM 747 C C . LEU A 1 92 ? 13.119 6.092 -0.837 1.00 93.81 92 LEU A C 1
ATOM 749 O O . LEU A 1 92 ? 12.216 5.325 -1.151 1.00 93.81 92 LEU A O 1
ATOM 753 N N . GLU A 1 93 ? 14.243 5.662 -0.261 1.00 94.50 93 GLU A N 1
ATOM 754 C CA . GLU A 1 93 ? 14.493 4.250 0.025 1.00 94.50 93 GLU A CA 1
ATOM 755 C C . GLU A 1 93 ? 13.489 3.668 1.028 1.00 94.50 93 GLU A C 1
ATOM 757 O O . GLU A 1 93 ? 13.096 2.512 0.875 1.00 94.50 93 GLU A O 1
ATOM 762 N N . VAL A 1 94 ? 13.041 4.461 2.008 1.00 93.69 94 VAL A N 1
ATOM 763 C CA . VAL A 1 94 ? 11.996 4.051 2.963 1.00 93.69 94 VAL A CA 1
ATOM 764 C C . VAL A 1 94 ? 10.702 3.726 2.217 1.00 93.69 94 VAL A C 1
ATOM 766 O O . VAL A 1 94 ? 10.209 2.605 2.299 1.00 93.69 94 VAL A O 1
ATOM 769 N N . HIS A 1 95 ? 10.225 4.654 1.390 1.00 91.94 95 HIS A N 1
ATOM 770 C CA . HIS A 1 95 ? 8.976 4.475 0.651 1.00 91.94 95 HIS A CA 1
ATOM 771 C C . HIS A 1 95 ? 9.056 3.392 -0.425 1.00 91.94 95 HIS A C 1
ATOM 773 O O . HIS A 1 95 ? 8.097 2.664 -0.652 1.00 91.94 95 HIS A O 1
ATOM 779 N N . ILE A 1 96 ? 10.205 3.241 -1.090 1.00 93.19 96 ILE A N 1
ATOM 780 C CA . ILE A 1 96 ? 10.391 2.157 -2.062 1.00 93.19 96 ILE A CA 1
ATOM 781 C C . ILE A 1 96 ? 10.288 0.794 -1.369 1.00 93.19 96 ILE A C 1
ATOM 783 O O . ILE A 1 96 ? 9.678 -0.108 -1.935 1.00 93.19 96 ILE A O 1
ATOM 787 N N . LYS A 1 97 ? 10.851 0.640 -0.161 1.00 92.12 97 LYS A N 1
ATOM 788 C CA . LYS A 1 97 ? 10.728 -0.603 0.617 1.00 92.12 97 LYS A CA 1
ATOM 789 C C . LYS A 1 97 ? 9.279 -0.880 1.001 1.00 92.12 97 LYS A C 1
ATOM 791 O O . LYS A 1 97 ? 8.806 -1.972 0.721 1.00 92.12 97 LYS A O 1
ATOM 796 N N . GLU A 1 98 ? 8.563 0.119 1.515 1.00 88.06 98 GLU A N 1
ATOM 797 C CA . GLU A 1 98 ? 7.133 -0.002 1.841 1.00 88.06 98 GLU A CA 1
ATOM 798 C C . GLU A 1 98 ? 6.319 -0.479 0.628 1.00 88.06 98 GLU A C 1
ATOM 800 O O . GLU A 1 98 ? 5.566 -1.445 0.710 1.00 88.06 98 GLU A O 1
ATOM 805 N N . LEU A 1 99 ? 6.528 0.135 -0.540 1.00 87.12 99 LEU A N 1
ATOM 806 C CA . LEU A 1 99 ? 5.834 -0.252 -1.771 1.00 87.12 99 LEU A CA 1
ATOM 807 C C . LEU A 1 99 ? 6.222 -1.651 -2.275 1.00 87.12 99 LEU A C 1
ATOM 809 O O . LEU A 1 99 ? 5.413 -2.305 -2.935 1.00 87.12 99 LEU A O 1
ATOM 813 N N . MET A 1 100 ? 7.447 -2.109 -2.006 1.00 88.12 100 MET A N 1
ATOM 814 C CA . MET A 1 100 ? 7.864 -3.480 -2.308 1.00 88.12 100 MET A CA 1
ATOM 815 C C . MET A 1 100 ? 7.207 -4.492 -1.366 1.00 88.12 100 MET A C 1
ATOM 817 O O . MET A 1 100 ? 6.741 -5.529 -1.834 1.00 88.12 100 MET A O 1
ATOM 821 N N . ASP A 1 101 ? 7.137 -4.184 -0.070 1.00 85.94 101 ASP A N 1
ATOM 822 C CA . ASP A 1 101 ? 6.517 -5.043 0.944 1.00 85.94 101 ASP A CA 1
ATOM 823 C C . ASP A 1 101 ? 5.000 -5.170 0.721 1.00 85.94 101 ASP A C 1
ATOM 825 O O . ASP A 1 101 ? 4.441 -6.256 0.867 1.00 85.94 101 ASP A O 1
ATOM 829 N N . LEU A 1 102 ? 4.349 -4.094 0.261 1.00 80.69 102 LEU A N 1
ATOM 830 C CA . LEU A 1 102 ? 2.943 -4.090 -0.166 1.00 80.69 102 LEU A CA 1
ATOM 831 C C . LEU A 1 102 ? 2.700 -4.804 -1.510 1.00 80.69 102 LEU A C 1
ATOM 833 O O . LEU A 1 102 ? 1.556 -4.917 -1.946 1.00 80.69 102 LEU A O 1
ATOM 837 N N . GLY A 1 103 ? 3.750 -5.260 -2.201 1.00 80.38 103 GLY A N 1
ATOM 838 C CA . GLY A 1 103 ? 3.637 -5.941 -3.494 1.00 80.38 103 GLY A CA 1
ATOM 839 C C . GLY A 1 103 ? 3.277 -5.032 -4.675 1.00 80.38 103 GLY A C 1
ATOM 840 O O . GLY A 1 103 ? 3.019 -5.532 -5.769 1.00 80.38 103 GLY A O 1
ATOM 841 N N . ILE A 1 104 ? 3.291 -3.708 -4.486 1.00 83.25 104 ILE A N 1
ATOM 842 C CA . ILE A 1 104 ? 3.028 -2.712 -5.538 1.00 83.25 104 ILE A CA 1
ATOM 843 C C . ILE A 1 104 ? 4.229 -2.601 -6.481 1.00 83.25 104 ILE A C 1
ATOM 845 O O . ILE A 1 104 ? 4.076 -2.497 -7.699 1.00 83.25 104 ILE A O 1
ATOM 849 N N . LEU A 1 105 ? 5.443 -2.612 -5.922 1.00 88.56 105 LEU A N 1
ATOM 850 C CA . LEU A 1 105 ? 6.688 -2.606 -6.684 1.00 88.56 105 LEU A CA 1
ATOM 851 C C . LEU A 1 105 ? 7.368 -3.970 -6.621 1.00 88.56 105 LEU A C 1
ATOM 853 O O . LEU A 1 105 ? 7.479 -4.590 -5.568 1.00 88.56 105 LEU A O 1
ATOM 857 N N . ARG A 1 106 ? 7.935 -4.399 -7.750 1.00 88.75 106 ARG A N 1
ATOM 858 C CA . ARG A 1 106 ? 8.814 -5.570 -7.807 1.00 88.75 106 ARG A CA 1
ATOM 859 C C . ARG A 1 106 ? 10.085 -5.261 -8.574 1.00 88.75 106 ARG A C 1
ATOM 861 O O . ARG A 1 106 ? 10.109 -4.439 -9.488 1.00 88.75 106 ARG A O 1
ATOM 868 N N . LYS A 1 107 ? 11.154 -5.9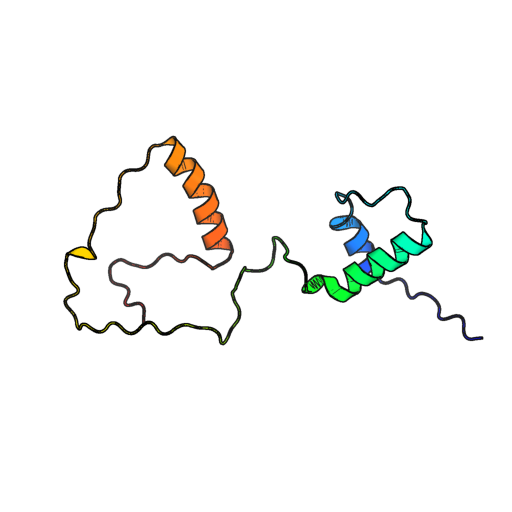68 -8.224 1.00 87.69 107 LYS A N 1
ATOM 869 C CA . LYS A 1 107 ? 12.406 -5.900 -8.970 1.00 87.69 107 LYS A CA 1
ATOM 870 C C . LYS A 1 107 ? 12.246 -6.648 -10.293 1.00 87.69 107 LYS A C 1
ATOM 872 O O . LYS A 1 107 ? 11.872 -7.816 -10.289 1.00 87.69 107 LYS A O 1
ATOM 877 N N . VAL A 1 108 ? 12.572 -5.977 -11.394 1.00 87.19 108 VAL A N 1
ATOM 878 C CA . VAL A 1 108 ? 12.575 -6.547 -12.747 1.00 87.19 108 VAL A CA 1
ATOM 879 C C . VAL A 1 108 ? 14.018 -6.651 -13.233 1.00 87.19 108 VAL A C 1
ATOM 881 O O . VAL A 1 108 ? 14.817 -5.724 -13.058 1.00 87.19 108 VAL A O 1
ATOM 884 N N . GLY A 1 109 ? 14.387 -7.802 -13.792 1.00 80.38 109 GLY A N 1
ATOM 885 C CA . GLY A 1 109 ? 15.722 -8.009 -14.354 1.00 80.38 109 GLY A CA 1
ATOM 886 C C . GLY A 1 109 ? 15.947 -7.210 -15.643 1.00 80.38 109 GLY A C 1
ATOM 887 O O . GLY A 1 109 ? 15.023 -6.989 -16.414 1.00 80.38 109 GLY A O 1
ATOM 888 N N . HIS A 1 110 ? 17.200 -6.845 -15.941 1.00 72.31 110 HIS A N 1
ATOM 889 C CA . HIS A 1 110 ? 17.554 -6.098 -17.164 1.00 72.31 110 HIS A CA 1
ATOM 890 C C . HIS A 1 110 ? 17.094 -6.775 -18.472 1.00 72.31 110 HIS A C 1
ATOM 892 O O . HIS A 1 110 ? 16.890 -6.091 -19.470 1.00 72.31 110 HIS A O 1
ATOM 898 N N . ASN A 1 111 ? 16.944 -8.104 -18.462 1.00 73.12 111 ASN A N 1
ATOM 899 C CA . ASN A 1 111 ? 16.534 -8.909 -19.618 1.00 73.12 111 ASN A CA 1
ATOM 900 C C . ASN A 1 111 ? 15.162 -9.570 -19.430 1.00 73.12 111 ASN A C 1
ATOM 902 O O . ASN A 1 111 ? 14.774 -10.406 -20.244 1.00 73.12 111 ASN A O 1
ATOM 906 N N . GLU A 1 112 ? 14.459 -9.260 -18.343 1.00 76.88 112 GLU A N 1
ATOM 907 C CA . GLU A 1 112 ? 13.145 -9.834 -18.091 1.00 76.88 112 GLU A CA 1
ATOM 908 C C . GLU A 1 112 ? 12.137 -9.211 -19.058 1.00 76.88 112 GLU A C 1
ATOM 910 O O . GLU A 1 112 ? 12.004 -7.988 -19.138 1.00 76.88 112 GLU A O 1
ATOM 915 N N . GLN A 1 113 ? 11.460 -10.054 -19.834 1.00 66.69 113 GLN A N 1
ATOM 916 C CA . GLN A 1 113 ? 10.323 -9.612 -20.626 1.00 66.69 113 GLN A CA 1
ATOM 917 C C . GLN A 1 113 ? 9.119 -9.597 -19.694 1.00 66.69 113 GLN A C 1
ATOM 919 O O . GLN A 1 113 ? 8.707 -10.642 -19.200 1.00 66.69 113 GLN A O 1
ATOM 924 N N . VAL A 1 114 ? 8.631 -8.397 -19.405 1.00 64.44 114 VAL A N 1
ATOM 925 C CA . VAL A 1 114 ? 7.354 -8.202 -18.728 1.00 64.44 114 VAL A CA 1
ATOM 926 C C . VAL A 1 114 ? 6.317 -8.120 -19.842 1.00 64.44 114 VAL A C 1
ATOM 928 O O . VAL A 1 114 ? 6.479 -7.290 -20.743 1.00 64.44 114 VAL A O 1
ATOM 931 N N . GLU A 1 115 ? 5.377 -9.063 -19.834 1.00 55.75 115 GLU A N 1
ATOM 932 C CA . GLU A 1 115 ? 4.193 -9.055 -20.702 1.00 55.75 115 GLU A CA 1
ATOM 933 C C . GLU A 1 115 ? 3.220 -7.962 -20.260 1.00 55.75 115 GLU A C 1
ATOM 935 O O . GLU A 1 115 ? 3.090 -7.757 -19.028 1.00 55.75 115 GLU A O 1
#

Organism: NCBI:txid1389203

Sequence (115 aa):
MVIKREVKNPEKDFFIGDQPKEAEVNQELTEKMKEKFISVLFIYKDAFETDKEPLGAITGHELDIILNVEKPYPPLLRRPVYPASPRAREALEVHIKELMDLGILRKVGHNEQVE

Secondary structure (DSSP, 8-state):
---------HHHHHHHHHSGGG----TT--HHHHHHHHHHHHHTGGGS--TTSPTT--TT-------SSPSSPPGGG-PPPPPPPHHHHHHHHHHHHHHHHTTS-----TT----

pLDDT: mean 78.09, std 12.55, range [34.09, 94.5]